Protein AF-A0A938MPL7-F1 (afdb_monomer)

Solvent-accessible surface area (backbone atoms only — not comparable to full-atom values): 8408 Å² total; per-residue (Å²): 118,74,85,41,78,78,33,76,87,32,57,71,61,43,50,52,43,53,49,26,54,51,40,26,59,50,28,45,54,53,15,61,74,66,28,32,40,69,52,23,43,54,24,39,52,50,16,35,47,23,29,49,50,36,36,52,50,45,62,56,49,60,75,35,78,86,34,61,92,40,50,68,61,47,52,52,53,38,52,50,28,51,52,50,38,50,51,46,48,55,49,43,53,58,49,72,74,40,91,62,64,26,68,72,49,66,40,76,68,46,46,52,53,50,52,52,50,53,52,50,54,54,48,50,54,51,50,53,51,51,53,52,53,51,53,52,52,53,60,69,72,62,77,77,96,80,85,81,82,86,81,79,133

pLDDT: mean 88.94, std 13.9, range [44.34, 98.81]

Foldseek 3Di:
DCPDPLNVVVVVLSVLLVVLQVLLVVLCVVQQVVFFLVSNLVSLVRSLVSLVSNLVSLVVVCPDPSCVVCNVVSVVSNVVSVVSSVVSVVVNVVSVPDLDGGRVQPDPVSVVVSVVVVVVVVVVVVVVVVVVVVVVVVVVVDPDPDDDDDDDD

Nearest PDB structures (foldseek):
  8xyv-assembly2_B  TM=6.817E-01  e=1.398E-01  synthetic construct
  7nyu-assembly1_K  TM=5.515E-01  e=1.841E+00  Escherichia coli B
  4ib4-assembly1_A  TM=3.519E-01  e=4.774E+00  Homo sapiens

Secondary structure (DSSP, 8-state):
-TTSGGGTT-HHHHHHHHHHHHHHHHHHHHHHHT-SHHHHHHHHHHHHHHHHHHHHHHHHHTTSGGGGGGHHHHHHHHHHHHHHHHHHHHHHHHHHT-S---GGG-SHHHHHHHHHHHHHHHHHHHHHHHHHHHHHHHHHH------------

Radius of gyration: 30.66 Å; Cα contacts (8 Å, |Δi|>4): 104; chains: 1; bounding box: 101×46×57 Å

Mean predicted aligned error: 10.41 Å

Sequence (153 aa):
FTESPVFERRFSLRDQLERAALSVSNNIAEGFERGTTAELVAFLYIARGSAGEVRSMLCFVERRKAFADFKSQISDLKGRCESISRQLYGWMESLKESVIKGQKYLTPTGKQRYEQKQRAEAFLAQVDEIVRKAREQEKRRSPGSSGMPSSEL

Structure (mmCIF, N/CA/C/O backbone):
data_AF-A0A938MPL7-F1
#
_entry.id   AF-A0A938MPL7-F1
#
loop_
_atom_site.group_PDB
_atom_site.id
_atom_site.type_symbol
_atom_site.label_atom_id
_atom_site.label_alt_id
_atom_site.label_comp_id
_atom_site.label_asym_id
_atom_site.label_entity_id
_atom_site.label_seq_id
_atom_site.pdbx_PDB_ins_code
_atom_site.Cartn_x
_atom_site.Cartn_y
_atom_site.Cartn_z
_atom_site.occupancy
_atom_site.B_iso_or_equiv
_atom_site.auth_seq_id
_atom_si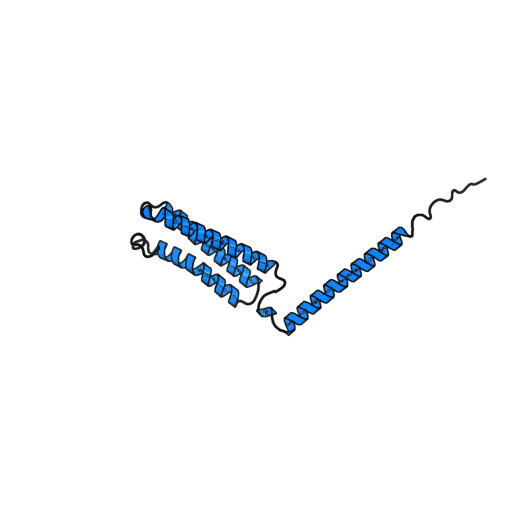te.auth_comp_id
_atom_site.auth_asym_id
_atom_site.auth_atom_id
_atom_site.pdbx_PDB_model_num
ATOM 1 N N . PHE A 1 1 ? 12.629 -9.309 -13.633 1.00 93.69 1 PHE A N 1
ATOM 2 C CA . PHE A 1 1 ? 12.456 -7.977 -14.262 1.00 93.69 1 PHE A CA 1
ATOM 3 C C . PHE A 1 1 ? 13.680 -7.096 -14.024 1.00 93.69 1 PHE A C 1
ATOM 5 O O . PHE A 1 1 ? 14.385 -6.821 -14.987 1.00 93.69 1 PHE A O 1
ATOM 12 N N . THR A 1 2 ? 13.983 -6.703 -12.780 1.00 95.69 2 THR A N 1
ATOM 13 C CA . THR A 1 2 ? 15.097 -5.785 -12.451 1.00 95.69 2 THR A CA 1
ATOM 14 C C . THR A 1 2 ? 16.501 -6.364 -12.624 1.00 95.69 2 THR A C 1
ATOM 16 O O . THR A 1 2 ? 17.455 -5.612 -12.769 1.00 95.69 2 THR A O 1
ATOM 19 N N . GLU A 1 3 ? 16.629 -7.686 -12.680 1.00 95.38 3 GLU A N 1
ATOM 20 C CA . GLU A 1 3 ? 17.890 -8.386 -12.970 1.00 95.38 3 GLU A CA 1
ATOM 21 C C . GLU A 1 3 ? 18.237 -8.431 -14.465 1.00 95.38 3 GLU A C 1
ATOM 23 O O . GLU A 1 3 ? 19.306 -8.898 -14.840 1.00 95.38 3 GLU A O 1
ATOM 28 N N . SER A 1 4 ? 17.336 -7.979 -15.342 1.00 95.00 4 SER A N 1
ATOM 29 C CA . SER A 1 4 ? 17.587 -8.030 -16.783 1.00 95.00 4 SER A CA 1
ATOM 30 C C . SER A 1 4 ? 18.680 -7.037 -17.215 1.00 95.00 4 SER A C 1
ATOM 32 O O . SER A 1 4 ? 18.814 -5.973 -16.599 1.00 95.00 4 SER A O 1
ATOM 34 N N . PRO A 1 5 ? 19.408 -7.305 -18.321 1.00 95.75 5 PRO A N 1
ATOM 35 C CA . PRO A 1 5 ? 20.531 -6.468 -18.762 1.00 95.75 5 PRO A CA 1
ATOM 36 C C . PRO A 1 5 ? 20.186 -4.989 -18.987 1.00 95.75 5 PRO A C 1
ATOM 38 O O . PRO A 1 5 ? 21.029 -4.104 -18.843 1.00 95.75 5 PRO A O 1
ATOM 41 N N . VAL A 1 6 ? 18.918 -4.667 -19.276 1.00 94.50 6 VAL A N 1
ATOM 42 C CA . VAL A 1 6 ? 18.467 -3.271 -19.399 1.00 94.50 6 VAL A CA 1
ATOM 43 C C . VAL A 1 6 ? 18.669 -2.473 -18.101 1.00 94.50 6 VAL A C 1
ATOM 45 O O . VAL A 1 6 ? 18.795 -1.248 -18.148 1.00 94.50 6 VAL A O 1
ATOM 48 N N . PHE A 1 7 ? 18.768 -3.115 -16.940 1.00 95.56 7 PHE A N 1
ATOM 49 C CA . PHE A 1 7 ? 19.019 -2.435 -15.670 1.00 95.56 7 PHE A CA 1
ATOM 50 C C . PHE A 1 7 ? 20.504 -2.285 -15.306 1.00 95.56 7 PHE A C 1
ATOM 52 O O . PHE A 1 7 ? 20.806 -1.480 -14.425 1.00 95.56 7 PHE A O 1
ATOM 59 N N . GLU A 1 8 ? 21.439 -2.940 -16.005 1.00 91.81 8 GLU A N 1
ATOM 60 C CA . GLU A 1 8 ? 22.881 -2.939 -15.674 1.00 91.81 8 GLU A CA 1
ATOM 61 C C . GLU A 1 8 ? 23.526 -1.550 -15.649 1.00 91.81 8 GLU A C 1
ATOM 63 O O . GLU A 1 8 ? 24.520 -1.344 -14.970 1.00 91.81 8 GLU A O 1
ATOM 68 N N . ARG A 1 9 ? 22.979 -0.572 -16.377 1.00 90.19 9 ARG A N 1
ATOM 69 C CA . ARG A 1 9 ? 23.462 0.826 -16.363 1.00 90.19 9 ARG A CA 1
ATOM 70 C C . ARG A 1 9 ? 22.459 1.797 -15.748 1.00 90.19 9 ARG A C 1
ATOM 72 O O . ARG A 1 9 ? 22.547 3.006 -15.948 1.00 90.19 9 ARG A O 1
ATOM 79 N N . ARG A 1 10 ? 21.455 1.270 -15.045 1.00 93.38 10 ARG A N 1
ATOM 80 C CA . ARG A 1 10 ? 20.325 2.021 -14.477 1.00 93.38 10 ARG A CA 1
ATOM 81 C C . ARG A 1 10 ? 20.175 1.721 -12.984 1.00 93.38 10 ARG A C 1
ATOM 83 O O . ARG A 1 10 ? 19.056 1.578 -12.499 1.00 93.38 10 ARG A O 1
ATOM 90 N N . PHE A 1 11 ? 21.298 1.657 -12.264 1.00 92.75 11 PHE A N 1
ATOM 91 C CA . PHE A 1 11 ? 21.358 1.279 -10.847 1.00 92.75 11 PHE A CA 1
ATOM 92 C C . PHE A 1 11 ? 20.412 2.093 -9.962 1.00 92.75 11 PHE A C 1
ATOM 94 O O . PHE A 1 11 ? 19.667 1.511 -9.191 1.00 92.75 11 PHE A O 1
ATOM 101 N N . SER A 1 12 ? 20.363 3.420 -10.130 1.00 95.69 12 SER A N 1
ATOM 102 C CA . SER A 1 12 ? 19.468 4.270 -9.331 1.00 95.69 12 SER A CA 1
ATOM 103 C C . SER A 1 12 ? 17.982 3.971 -9.577 1.00 95.69 12 SER A C 1
ATOM 105 O O . SER A 1 12 ? 17.198 3.966 -8.635 1.00 95.69 12 SER A O 1
ATOM 107 N N . LEU A 1 13 ? 17.585 3.681 -10.824 1.00 95.94 13 LEU A N 1
ATOM 108 C CA . LEU A 1 13 ? 16.201 3.307 -11.140 1.00 95.94 13 LEU A CA 1
ATOM 109 C C . LEU A 1 13 ? 15.862 1.925 -10.576 1.00 95.94 13 LEU A C 1
ATOM 111 O O . LEU A 1 13 ? 14.779 1.738 -10.030 1.00 95.94 13 LEU A O 1
ATOM 115 N N . ARG A 1 14 ? 16.784 0.965 -10.728 1.00 97.06 14 ARG A N 1
ATOM 116 C CA . ARG A 1 14 ?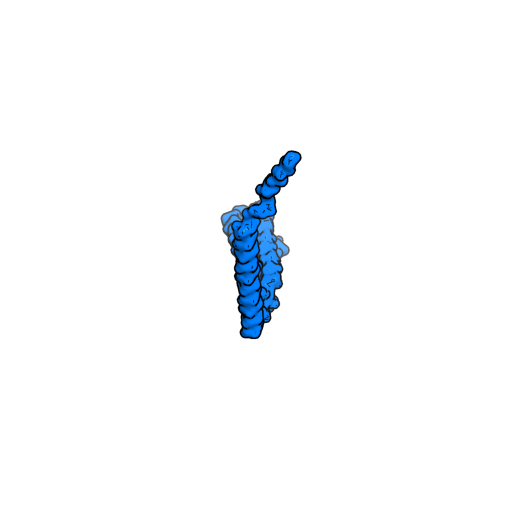 16.647 -0.381 -10.169 1.00 97.06 14 ARG A CA 1
ATOM 117 C C . ARG A 1 14 ? 16.472 -0.321 -8.652 1.00 97.06 14 ARG A C 1
ATOM 119 O O . ARG A 1 14 ? 15.491 -0.854 -8.151 1.00 97.06 14 ARG A O 1
ATOM 126 N N . ASP A 1 15 ? 17.376 0.368 -7.963 1.00 97.81 15 ASP A N 1
ATOM 127 C CA . ASP A 1 15 ? 17.378 0.500 -6.504 1.00 97.81 15 ASP A CA 1
ATOM 128 C C . ASP A 1 15 ? 16.088 1.151 -5.991 1.00 97.81 15 ASP A C 1
ATOM 130 O O . ASP A 1 15 ? 15.436 0.620 -5.095 1.00 97.81 15 ASP A O 1
ATOM 134 N N . GLN A 1 16 ? 15.646 2.250 -6.615 1.00 97.81 16 GLN A N 1
ATOM 135 C CA . GLN A 1 16 ? 14.386 2.900 -6.247 1.00 97.81 16 GLN A CA 1
ATOM 136 C C . GLN A 1 16 ? 13.180 1.972 -6.436 1.00 97.81 16 GLN A C 1
ATOM 138 O O . GLN A 1 16 ? 12.319 1.905 -5.558 1.00 97.81 16 GLN A O 1
ATOM 143 N N . LEU A 1 17 ? 13.128 1.225 -7.544 1.00 98.31 17 LEU A N 1
ATOM 144 C CA . LEU A 1 17 ? 12.038 0.292 -7.822 1.00 98.31 17 LEU A CA 1
ATOM 145 C C . LEU A 1 17 ? 12.013 -0.879 -6.829 1.00 98.31 17 LEU A C 1
ATOM 147 O O . LEU A 1 17 ? 10.948 -1.210 -6.306 1.00 98.31 17 LEU A O 1
ATOM 151 N N . GLU A 1 18 ? 13.170 -1.483 -6.553 1.00 98.25 18 GLU A N 1
ATOM 152 C CA . GLU A 1 18 ? 13.313 -2.605 -5.616 1.00 98.25 18 GLU A CA 1
ATOM 153 C C . GLU A 1 18 ? 12.985 -2.176 -4.181 1.00 98.25 18 GLU A C 1
ATOM 155 O O . GLU A 1 18 ? 12.210 -2.850 -3.500 1.00 98.25 18 GLU A O 1
ATOM 160 N N . ARG A 1 19 ? 13.478 -1.013 -3.742 1.00 98.56 19 ARG A N 1
ATOM 161 C CA . ARG A 1 19 ? 13.159 -0.450 -2.423 1.00 98.56 19 ARG A CA 1
ATOM 162 C C . ARG A 1 19 ? 11.683 -0.122 -2.261 1.00 98.56 19 ARG A C 1
ATOM 164 O O . ARG A 1 19 ? 11.115 -0.438 -1.220 1.00 98.56 19 ARG A O 1
ATOM 171 N N . ALA A 1 20 ? 11.056 0.501 -3.259 1.00 98.56 20 ALA A N 1
ATOM 172 C CA . ALA A 1 20 ? 9.629 0.803 -3.196 1.00 98.56 20 ALA A CA 1
ATOM 173 C C . ALA A 1 20 ? 8.797 -0.489 -3.137 1.00 98.56 20 ALA A C 1
ATOM 175 O O . ALA A 1 20 ? 7.856 -0.579 -2.353 1.00 98.56 20 ALA A O 1
ATOM 176 N N . ALA A 1 21 ? 9.174 -1.524 -3.895 1.00 98.56 21 ALA A N 1
ATOM 177 C CA . ALA A 1 21 ? 8.507 -2.823 -3.833 1.00 98.56 21 ALA A CA 1
ATOM 178 C C . ALA A 1 21 ? 8.662 -3.490 -2.454 1.00 98.56 21 ALA A C 1
ATOM 180 O O . ALA A 1 21 ? 7.667 -3.922 -1.871 1.00 98.56 21 ALA A O 1
ATOM 181 N N . LEU A 1 22 ? 9.880 -3.519 -1.904 1.00 98.62 22 LEU A N 1
ATOM 182 C CA . LEU A 1 22 ? 10.167 -4.083 -0.581 1.00 98.62 22 LEU A CA 1
ATOM 183 C C . LEU A 1 22 ? 9.480 -3.301 0.554 1.00 98.62 22 LEU A C 1
ATOM 185 O O . LEU A 1 22 ? 9.009 -3.884 1.531 1.00 98.62 22 LEU A O 1
ATOM 189 N N . SER A 1 23 ? 9.370 -1.979 0.408 1.00 98.69 23 SER A N 1
ATOM 190 C CA . SER A 1 23 ? 8.699 -1.096 1.367 1.00 98.69 23 SER A CA 1
ATOM 191 C C . SER A 1 23 ? 7.239 -1.493 1.611 1.00 98.69 23 SER A C 1
ATOM 193 O O . SER A 1 23 ? 6.751 -1.344 2.731 1.00 98.69 23 SER A O 1
ATOM 195 N N . VAL A 1 24 ? 6.545 -2.056 0.612 1.00 98.75 24 VAL A N 1
ATOM 196 C CA . VAL A 1 24 ? 5.158 -2.524 0.770 1.00 98.75 24 VAL A CA 1
ATOM 197 C C . VAL A 1 24 ? 5.062 -3.578 1.875 1.00 98.75 24 VAL A C 1
ATOM 199 O O . VAL A 1 24 ? 4.289 -3.406 2.815 1.00 98.75 24 VAL A O 1
ATOM 202 N N . SER A 1 25 ? 5.851 -4.654 1.793 1.00 98.50 25 SER A N 1
ATOM 203 C CA . SER A 1 25 ? 5.818 -5.729 2.791 1.00 98.50 25 SER A CA 1
ATOM 204 C C . SER A 1 25 ? 6.374 -5.285 4.138 1.00 98.50 25 SER A C 1
ATOM 206 O O . SER A 1 25 ? 5.814 -5.647 5.171 1.00 98.50 25 SER A O 1
ATOM 208 N N . ASN A 1 26 ? 7.432 -4.468 4.135 1.00 98.69 26 ASN A N 1
ATOM 209 C CA . ASN A 1 26 ? 8.060 -4.000 5.370 1.00 98.69 26 ASN A CA 1
ATOM 210 C C . ASN A 1 26 ? 7.108 -3.130 6.194 1.00 98.69 26 ASN A C 1
ATOM 212 O O . ASN A 1 26 ? 6.992 -3.342 7.395 1.00 98.69 26 ASN A O 1
ATOM 216 N N . ASN A 1 27 ? 6.370 -2.214 5.557 1.00 98.75 27 ASN A N 1
ATOM 217 C CA . ASN A 1 27 ? 5.396 -1.390 6.271 1.00 98.75 27 ASN A CA 1
ATOM 218 C C . ASN A 1 27 ? 4.214 -2.214 6.794 1.00 98.75 27 ASN A C 1
ATOM 220 O O . ASN A 1 27 ? 3.741 -1.950 7.893 1.00 98.75 27 ASN A O 1
ATOM 224 N N . ILE A 1 28 ? 3.749 -3.236 6.064 1.00 98.31 28 ILE A N 1
ATOM 225 C CA . ILE A 1 28 ? 2.704 -4.139 6.578 1.00 98.31 28 ILE A CA 1
ATOM 226 C C . ILE A 1 28 ? 3.190 -4.838 7.854 1.00 98.31 28 ILE A C 1
ATOM 228 O O . ILE A 1 28 ? 2.488 -4.815 8.863 1.00 98.31 28 ILE A O 1
ATOM 232 N N . ALA A 1 29 ? 4.388 -5.430 7.813 1.00 97.88 29 ALA A N 1
ATOM 233 C CA . ALA A 1 29 ? 4.976 -6.118 8.959 1.00 97.88 29 ALA A CA 1
ATOM 234 C C . ALA A 1 29 ? 5.188 -5.162 10.142 1.00 97.88 29 ALA A C 1
ATOM 236 O O . ALA A 1 29 ? 4.759 -5.455 11.253 1.00 97.88 29 ALA A O 1
ATOM 237 N N . GLU A 1 30 ? 5.767 -3.985 9.898 1.00 97.31 30 GLU A N 1
ATOM 238 C CA . GLU A 1 30 ? 5.995 -2.990 10.945 1.00 97.31 30 GLU A CA 1
ATOM 239 C C . GLU A 1 30 ? 4.680 -2.520 11.578 1.00 97.31 30 GLU A C 1
ATOM 241 O O . GLU A 1 30 ? 4.581 -2.454 12.800 1.00 97.31 30 GLU A O 1
ATOM 246 N N . GLY A 1 31 ? 3.647 -2.262 10.771 1.00 95.94 31 GLY A N 1
ATOM 247 C CA . GLY A 1 31 ? 2.327 -1.872 11.261 1.00 95.94 31 GLY A CA 1
ATOM 248 C C . GLY A 1 31 ? 1.687 -2.915 12.175 1.00 95.94 31 GLY A C 1
ATOM 249 O O . GLY A 1 31 ? 1.057 -2.548 13.169 1.00 95.94 31 GLY A O 1
ATOM 250 N N . PHE A 1 32 ? 1.864 -4.206 11.876 1.00 92.44 32 PHE A N 1
ATOM 251 C CA . PHE A 1 32 ? 1.378 -5.289 12.734 1.00 92.44 32 PHE A CA 1
ATOM 252 C C . PHE A 1 32 ? 2.037 -5.268 14.118 1.00 92.44 32 PHE A C 1
ATOM 254 O O . PHE A 1 32 ? 1.338 -5.383 15.126 1.00 92.44 32 PHE A O 1
ATOM 261 N N . GLU A 1 33 ? 3.350 -5.047 14.175 1.00 93.44 33 GLU A N 1
ATOM 262 C CA . GLU A 1 33 ? 4.134 -5.054 15.418 1.00 93.44 33 GLU A CA 1
ATOM 263 C C . GLU A 1 33 ? 3.848 -3.847 16.338 1.00 93.44 33 GLU A C 1
ATOM 265 O O . GLU A 1 33 ? 4.184 -3.868 17.523 1.00 93.44 33 GLU A O 1
ATOM 270 N N . ARG A 1 34 ? 3.184 -2.786 15.849 1.00 90.50 34 ARG A N 1
ATOM 271 C CA . ARG A 1 34 ? 2.841 -1.600 16.668 1.00 90.50 34 ARG A CA 1
ATOM 272 C C . ARG A 1 34 ? 1.724 -1.856 17.688 1.00 90.50 34 ARG A C 1
ATOM 274 O O . ARG A 1 34 ? 1.632 -1.174 18.708 1.00 90.50 34 ARG A O 1
ATOM 281 N N . GLY A 1 35 ? 0.880 -2.862 17.454 1.00 82.81 35 GLY A N 1
ATOM 282 C CA . GLY A 1 35 ? -0.087 -3.353 18.440 1.00 82.81 35 GLY A CA 1
ATOM 283 C C . GLY A 1 35 ? -1.404 -2.572 18.556 1.00 82.81 35 GLY A C 1
ATOM 284 O O . GLY A 1 35 ? -2.306 -3.040 19.259 1.00 82.81 35 GLY A O 1
ATOM 285 N N . THR A 1 36 ? -1.582 -1.441 17.862 1.00 89.94 36 THR A N 1
ATOM 286 C CA . THR A 1 36 ? -2.884 -0.753 17.756 1.00 89.94 36 THR A CA 1
ATOM 287 C C . THR A 1 36 ? -3.411 -0.731 16.323 1.00 89.94 36 THR A C 1
ATOM 289 O O . THR A 1 36 ? -2.650 -0.668 15.360 1.00 89.94 36 THR A O 1
ATOM 292 N N . THR A 1 37 ? -4.739 -0.749 16.172 1.00 92.69 37 THR A N 1
ATOM 293 C CA . THR A 1 37 ? -5.393 -0.691 14.853 1.00 92.69 37 THR A CA 1
ATOM 294 C C . THR A 1 37 ? -5.096 0.626 14.134 1.00 92.69 37 THR A C 1
ATOM 296 O O . THR A 1 37 ? -4.909 0.633 12.922 1.00 92.69 37 THR A O 1
ATOM 299 N N . ALA A 1 38 ? -5.013 1.739 14.871 1.00 92.19 38 ALA A N 1
ATOM 300 C CA . ALA A 1 38 ? -4.729 3.051 14.292 1.00 92.19 38 ALA A CA 1
ATOM 301 C C . ALA A 1 38 ? -3.320 3.118 13.680 1.00 92.19 38 ALA A C 1
ATOM 303 O O . ALA A 1 38 ? -3.159 3.617 12.567 1.00 92.19 38 ALA A O 1
ATOM 304 N N . GLU A 1 39 ? -2.316 2.575 14.374 1.00 95.00 39 GLU A N 1
ATOM 305 C CA . GLU A 1 39 ? -0.949 2.503 13.852 1.00 95.00 39 GLU A CA 1
ATOM 306 C C . GLU A 1 39 ? -0.861 1.541 12.670 1.00 95.00 39 GLU A C 1
ATOM 308 O O . GLU A 1 39 ? -0.318 1.921 11.635 1.00 95.00 39 GLU A O 1
ATOM 313 N N . LEU A 1 40 ? -1.471 0.352 12.765 1.00 95.94 40 LEU A N 1
ATOM 314 C CA . LEU A 1 40 ? -1.534 -0.577 11.636 1.00 95.94 40 LEU A CA 1
ATOM 315 C C . LEU A 1 40 ? -2.110 0.116 10.392 1.00 95.94 40 LEU A C 1
ATOM 317 O O . LEU A 1 40 ? -1.489 0.084 9.335 1.00 95.94 40 LEU A O 1
ATOM 321 N N . VAL A 1 41 ? -3.240 0.819 10.515 1.00 96.94 41 VAL A N 1
ATOM 322 C CA . VAL A 1 41 ? -3.842 1.568 9.399 1.00 96.94 41 VAL A CA 1
ATOM 323 C C . VAL A 1 41 ? -2.890 2.633 8.838 1.00 96.94 41 VAL A C 1
ATOM 325 O O . VAL A 1 41 ? -2.787 2.758 7.618 1.00 96.94 41 VAL A O 1
ATOM 328 N N . ALA A 1 42 ? -2.167 3.374 9.682 1.00 97.81 42 ALA A N 1
ATOM 329 C CA . ALA A 1 42 ? -1.190 4.363 9.218 1.00 97.81 42 ALA A CA 1
ATOM 330 C C . ALA A 1 42 ? -0.078 3.718 8.370 1.00 97.81 42 ALA A C 1
ATOM 332 O O . ALA A 1 42 ? 0.232 4.200 7.280 1.00 97.81 42 ALA A O 1
ATOM 333 N N . PHE A 1 43 ? 0.457 2.583 8.813 1.00 98.44 43 PHE A N 1
ATOM 334 C CA . PHE A 1 43 ? 1.462 1.826 8.066 1.00 98.44 43 PHE A CA 1
ATOM 335 C C . PHE A 1 43 ? 0.911 1.208 6.772 1.00 98.44 43 PHE A C 1
ATOM 337 O O . PHE A 1 43 ? 1.594 1.204 5.746 1.00 98.44 43 PHE A O 1
ATOM 344 N N . LEU A 1 44 ? -0.349 0.762 6.759 1.00 98.44 44 LEU A N 1
ATOM 345 C CA . LEU A 1 44 ? -1.006 0.283 5.537 1.00 98.44 44 LEU A CA 1
ATOM 346 C C . LEU A 1 44 ? -1.195 1.397 4.496 1.00 98.44 44 LEU A C 1
ATOM 348 O O . LEU A 1 44 ? -1.096 1.129 3.294 1.00 98.44 44 LEU A O 1
ATOM 352 N N . TYR A 1 45 ? -1.395 2.649 4.921 1.00 98.56 45 TYR A N 1
ATOM 353 C CA . TYR A 1 45 ? -1.372 3.792 4.005 1.00 98.56 45 TYR A CA 1
ATOM 354 C C . TYR A 1 45 ? 0.008 3.990 3.371 1.00 98.56 45 TYR A C 1
ATOM 356 O O . TYR A 1 45 ? 0.075 4.228 2.163 1.00 98.56 45 TYR A O 1
ATOM 364 N N . ILE A 1 46 ? 1.091 3.841 4.141 1.00 98.62 46 ILE A N 1
ATOM 365 C CA . ILE A 1 46 ? 2.465 3.924 3.619 1.00 98.62 46 ILE A CA 1
ATOM 366 C C . ILE A 1 46 ? 2.723 2.783 2.629 1.00 98.62 46 ILE A C 1
ATOM 368 O O . ILE A 1 46 ? 3.153 3.039 1.505 1.00 98.62 46 ILE A O 1
ATOM 372 N N . ALA A 1 47 ? 2.362 1.544 2.981 1.00 98.75 47 ALA A N 1
ATOM 373 C CA . ALA A 1 47 ? 2.482 0.387 2.091 1.00 98.75 47 ALA A CA 1
ATOM 374 C C . ALA A 1 47 ? 1.726 0.597 0.765 1.00 98.75 47 ALA A C 1
ATOM 376 O O . ALA A 1 47 ? 2.244 0.313 -0.318 1.00 98.75 47 ALA A O 1
ATOM 377 N N . ARG A 1 48 ? 0.509 1.155 0.831 1.00 98.69 48 ARG A N 1
ATOM 378 C CA . ARG A 1 48 ? -0.281 1.517 -0.356 1.00 98.69 48 ARG A CA 1
ATOM 379 C C . ARG A 1 48 ? 0.392 2.625 -1.171 1.00 98.69 48 ARG A C 1
ATOM 381 O O . ARG A 1 48 ? 0.369 2.562 -2.399 1.00 98.69 48 ARG A O 1
ATOM 388 N N . GLY A 1 49 ? 1.002 3.608 -0.509 1.00 98.62 49 GLY A N 1
ATOM 389 C CA . GLY A 1 49 ? 1.827 4.640 -1.140 1.00 98.62 49 GLY A CA 1
ATOM 390 C C . GLY A 1 49 ? 2.993 4.039 -1.925 1.00 98.62 49 GLY A C 1
ATOM 391 O O . GLY A 1 49 ? 3.119 4.307 -3.119 1.00 98.62 49 GLY A O 1
ATOM 392 N N . SER A 1 50 ? 3.760 3.135 -1.310 1.00 98.81 50 SER A N 1
ATOM 393 C CA . SER A 1 50 ? 4.878 2.438 -1.959 1.00 98.81 50 SER A CA 1
ATOM 394 C C . SER A 1 50 ? 4.441 1.608 -3.175 1.00 98.81 50 SER A C 1
ATOM 396 O O . SER A 1 50 ? 5.100 1.636 -4.214 1.00 98.81 50 SER A O 1
ATOM 398 N N . ALA A 1 51 ? 3.281 0.941 -3.126 1.00 98.75 51 ALA A N 1
ATOM 399 C CA . ALA A 1 51 ? 2.718 0.273 -4.307 1.00 98.75 51 ALA A CA 1
ATOM 400 C C . ALA A 1 51 ? 2.378 1.272 -5.437 1.00 98.75 51 ALA A C 1
ATOM 402 O O . ALA A 1 51 ? 2.563 0.978 -6.623 1.00 98.75 51 ALA A O 1
ATOM 403 N N . GLY A 1 52 ? 1.910 2.471 -5.077 1.00 98.62 52 GLY A N 1
ATOM 404 C CA . GLY A 1 52 ? 1.687 3.582 -6.001 1.00 98.62 52 GLY A CA 1
ATOM 405 C C . GLY A 1 52 ? 2.975 4.110 -6.640 1.00 98.62 52 GLY A C 1
ATOM 406 O O . GLY A 1 52 ? 2.990 4.362 -7.846 1.00 98.62 52 GLY A O 1
ATOM 407 N N . GLU A 1 53 ? 4.059 4.217 -5.871 1.00 98.62 53 GLU A N 1
ATOM 408 C CA . GLU A 1 53 ? 5.387 4.613 -6.362 1.00 98.62 53 GLU A CA 1
ATOM 409 C C . GLU A 1 53 ? 5.934 3.615 -7.384 1.00 98.62 53 GLU A C 1
ATOM 411 O O . GLU A 1 53 ? 6.353 4.024 -8.469 1.00 98.62 53 GLU A O 1
ATOM 416 N N . VAL A 1 54 ? 5.852 2.308 -7.096 1.00 98.75 54 VAL A N 1
ATOM 417 C CA . VAL A 1 54 ? 6.231 1.248 -8.048 1.00 98.75 54 VAL A CA 1
ATOM 418 C C . VAL A 1 54 ? 5.455 1.405 -9.354 1.00 98.75 54 VAL A C 1
ATOM 420 O O . VAL A 1 54 ? 6.052 1.434 -10.430 1.00 98.75 54 VAL A O 1
ATOM 423 N N . ARG A 1 55 ? 4.130 1.579 -9.279 1.00 98.50 55 ARG A N 1
ATOM 424 C CA . ARG A 1 55 ? 3.285 1.776 -10.466 1.00 98.50 55 ARG A CA 1
ATOM 425 C C . ARG A 1 55 ? 3.669 3.034 -11.251 1.00 98.50 55 ARG A C 1
ATOM 427 O O . ARG A 1 55 ? 3.733 2.985 -12.477 1.00 98.50 55 ARG A O 1
ATOM 434 N N . SER A 1 56 ? 3.956 4.138 -10.563 1.00 98.50 56 SER A N 1
ATOM 435 C CA . SER A 1 56 ? 4.413 5.386 -11.185 1.00 98.50 56 SER A CA 1
ATOM 436 C C . SER A 1 56 ? 5.741 5.196 -11.927 1.00 98.50 56 SER A C 1
ATOM 438 O O . SER A 1 56 ? 5.855 5.547 -13.105 1.00 98.50 56 SER A O 1
ATOM 440 N N . MET A 1 57 ? 6.720 4.554 -11.282 1.00 98.44 57 MET A N 1
ATOM 441 C CA . MET A 1 57 ? 8.000 4.226 -11.906 1.00 98.44 57 MET A CA 1
ATOM 442 C C . MET A 1 57 ? 7.806 3.324 -13.123 1.00 98.44 57 MET A C 1
ATOM 444 O O . MET A 1 57 ? 8.342 3.635 -14.181 1.00 98.44 57 MET A O 1
ATOM 448 N N . LEU A 1 58 ? 6.982 2.275 -13.035 1.00 98.44 58 LEU A N 1
ATOM 449 C CA . LEU A 1 58 ? 6.654 1.396 -14.165 1.00 98.44 58 LEU A CA 1
ATOM 450 C C . LEU A 1 58 ? 6.062 2.163 -15.361 1.00 98.44 58 LEU A C 1
ATOM 452 O O . LEU A 1 58 ? 6.490 1.935 -16.492 1.00 98.44 58 LEU A O 1
ATOM 456 N N . CYS A 1 59 ? 5.166 3.128 -15.127 1.00 98.06 59 CYS A N 1
ATOM 457 C CA . CYS A 1 59 ? 4.645 4.023 -16.171 1.00 98.06 59 CYS A CA 1
ATOM 458 C C . CYS A 1 59 ? 5.731 4.899 -16.819 1.00 98.06 59 CYS A C 1
ATOM 460 O O . CYS A 1 59 ? 5.615 5.269 -17.991 1.00 98.06 59 CYS A O 1
ATOM 462 N N . PHE A 1 60 ? 6.771 5.269 -16.071 1.00 96.94 60 PHE A N 1
ATOM 463 C CA . PHE A 1 60 ? 7.938 5.960 -16.615 1.00 96.94 60 PHE A CA 1
ATOM 464 C C . PHE A 1 60 ? 8.820 5.010 -17.435 1.00 96.94 60 PHE A C 1
ATOM 466 O O . PHE A 1 60 ? 9.247 5.372 -18.535 1.00 96.94 60 PHE A O 1
ATOM 473 N N . VAL A 1 61 ? 9.072 3.797 -16.931 1.00 96.19 61 VAL A N 1
ATOM 474 C CA . VAL A 1 61 ? 9.940 2.811 -17.589 1.00 96.19 61 VAL A CA 1
ATOM 475 C C . VAL A 1 61 ? 9.335 2.336 -18.919 1.00 96.19 61 VAL A C 1
ATOM 477 O O . VAL A 1 61 ? 10.048 2.240 -19.915 1.00 96.19 61 VAL A O 1
ATOM 480 N N . GLU A 1 62 ? 8.014 2.150 -18.978 1.00 96.94 62 GLU A N 1
ATOM 481 C CA . GLU A 1 62 ? 7.260 1.721 -20.171 1.00 96.94 62 GLU A CA 1
ATOM 482 C C . GLU A 1 62 ? 7.472 2.617 -21.403 1.00 96.94 62 GLU A C 1
ATOM 484 O O . GLU A 1 62 ? 7.432 2.150 -22.540 1.00 96.94 62 GLU A O 1
ATOM 489 N N . ARG A 1 63 ? 7.727 3.915 -21.193 1.00 95.94 63 ARG A N 1
ATOM 490 C CA . ARG A 1 63 ? 7.913 4.896 -22.279 1.00 95.94 63 ARG A CA 1
ATOM 491 C C . ARG A 1 63 ? 9.329 4.897 -22.852 1.00 95.94 63 ARG A C 1
ATOM 493 O O . ARG A 1 63 ? 9.618 5.625 -23.802 1.00 95.94 63 ARG A O 1
ATOM 500 N N . ARG A 1 64 ? 10.253 4.143 -22.258 1.00 95.19 64 ARG A N 1
ATOM 501 C CA . ARG A 1 64 ? 11.660 4.121 -22.660 1.00 95.19 64 ARG A CA 1
ATOM 502 C C . ARG A 1 64 ? 11.877 3.029 -23.703 1.00 95.19 64 ARG A C 1
ATOM 504 O O . ARG A 1 64 ? 11.576 1.869 -23.458 1.00 95.19 64 ARG A O 1
ATOM 511 N N . LYS A 1 65 ? 12.500 3.386 -24.834 1.00 95.62 65 LYS A N 1
ATOM 512 C CA . LYS A 1 65 ? 12.815 2.448 -25.933 1.00 95.62 65 LYS A CA 1
ATOM 513 C C . LYS A 1 65 ? 13.539 1.183 -25.463 1.00 95.62 65 LYS A C 1
ATOM 515 O O . LYS A 1 65 ? 13.259 0.105 -25.960 1.00 95.62 65 LYS A O 1
ATOM 520 N N . ALA A 1 66 ? 14.420 1.316 -24.470 1.00 95.31 66 ALA A N 1
ATOM 521 C CA . ALA A 1 66 ? 15.180 0.201 -23.910 1.00 95.31 66 ALA A CA 1
ATOM 522 C C . ALA A 1 66 ? 14.306 -0.889 -23.251 1.00 95.31 66 ALA A C 1
ATOM 524 O O . ALA A 1 66 ? 14.789 -1.987 -23.022 1.00 95.31 66 ALA A O 1
ATOM 525 N N . PHE A 1 67 ? 13.037 -0.592 -22.955 1.00 96.44 67 PHE A N 1
ATOM 526 C CA . PHE A 1 67 ? 12.088 -1.497 -22.307 1.00 96.44 67 PHE A CA 1
ATOM 527 C C . PHE A 1 67 ? 10.950 -1.932 -23.243 1.00 96.44 67 PHE A C 1
ATOM 529 O O . PHE A 1 67 ? 9.918 -2.411 -22.774 1.00 96.44 67 PHE A O 1
ATOM 536 N N . ALA A 1 68 ? 11.110 -1.766 -24.561 1.00 95.75 68 ALA A N 1
ATOM 537 C CA . ALA A 1 68 ? 10.078 -2.110 -25.541 1.00 95.75 68 ALA A CA 1
ATOM 538 C C . ALA A 1 68 ? 9.622 -3.579 -25.435 1.00 95.75 68 ALA A C 1
ATOM 540 O O . ALA A 1 68 ? 8.421 -3.844 -25.489 1.00 95.75 68 ALA A O 1
ATOM 541 N N . ASP A 1 69 ? 10.558 -4.495 -25.174 1.00 96.81 69 ASP A N 1
ATOM 542 C CA . ASP A 1 69 ? 10.291 -5.936 -25.043 1.00 96.81 69 ASP A CA 1
ATOM 543 C C . ASP A 1 69 ? 9.612 -6.309 -23.714 1.00 96.81 69 ASP A C 1
ATOM 545 O O . ASP A 1 69 ? 9.134 -7.426 -23.527 1.00 96.81 69 ASP A O 1
ATOM 549 N N . PHE A 1 70 ? 9.516 -5.359 -22.781 1.00 97.44 70 PHE A N 1
ATOM 550 C CA . PHE A 1 70 ? 8.974 -5.574 -21.443 1.00 97.44 70 PHE A CA 1
ATOM 551 C C . PHE A 1 70 ? 7.534 -5.083 -21.276 1.00 97.44 70 PHE A C 1
ATOM 553 O O . PHE A 1 70 ? 6.997 -5.178 -20.175 1.00 97.44 70 PHE A O 1
ATOM 560 N N . LYS A 1 71 ? 6.872 -4.580 -22.330 1.00 96.50 71 LYS A N 1
ATOM 561 C CA . LYS A 1 71 ? 5.516 -3.997 -22.235 1.00 96.50 71 LYS A CA 1
ATOM 562 C C . LYS A 1 71 ? 4.508 -4.897 -21.518 1.00 96.50 71 LYS A C 1
ATOM 564 O O . LYS A 1 71 ? 3.814 -4.434 -20.619 1.00 96.50 71 LYS A O 1
ATOM 569 N N . SER A 1 72 ? 4.456 -6.181 -21.880 1.00 97.56 72 SER A N 1
ATOM 570 C CA . SER A 1 72 ? 3.546 -7.144 -21.243 1.00 97.56 72 SER A CA 1
ATOM 571 C C . SER A 1 72 ? 3.854 -7.319 -19.749 1.00 97.56 72 SER A C 1
ATOM 573 O O . SER A 1 72 ? 2.966 -7.184 -18.911 1.00 97.56 72 SER A O 1
ATOM 575 N N . GLN A 1 73 ? 5.132 -7.505 -19.399 1.00 98.19 73 GLN A N 1
ATOM 576 C CA . GLN A 1 73 ? 5.568 -7.656 -18.006 1.00 98.19 73 GLN A CA 1
ATOM 577 C C . GLN A 1 73 ? 5.300 -6.391 -17.179 1.00 98.19 73 GLN A C 1
ATOM 579 O O . GLN A 1 73 ? 4.854 -6.476 -16.040 1.00 98.19 73 GLN A O 1
ATOM 584 N N . ILE A 1 74 ? 5.537 -5.209 -17.750 1.00 98.44 74 ILE A N 1
ATOM 585 C CA . ILE A 1 74 ? 5.242 -3.931 -17.099 1.00 98.44 74 ILE A CA 1
ATOM 586 C C . ILE A 1 74 ? 3.732 -3.771 -16.881 1.00 98.44 74 ILE A C 1
ATOM 588 O O . ILE A 1 74 ? 3.322 -3.321 -15.812 1.00 98.44 74 ILE A O 1
ATOM 592 N N . SER A 1 75 ? 2.903 -4.152 -17.858 1.00 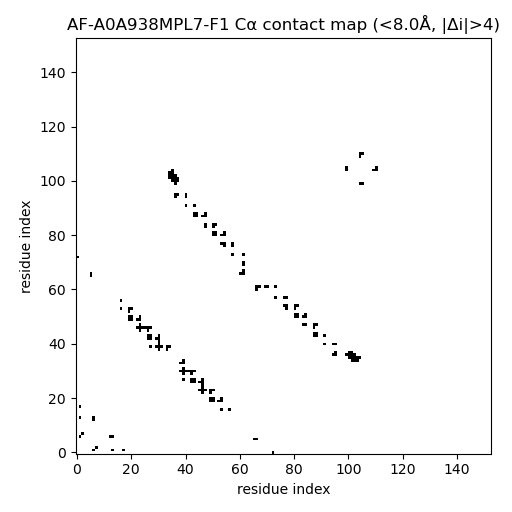98.38 75 SER A N 1
ATOM 593 C CA . SER A 1 75 ? 1.443 -4.154 -17.713 1.00 98.38 75 SER A CA 1
ATOM 594 C C . SER A 1 75 ? 0.998 -5.041 -16.546 1.00 98.38 75 SER A C 1
ATOM 596 O O . SER A 1 75 ? 0.265 -4.575 -15.673 1.00 98.38 75 SER A O 1
ATOM 598 N N . ASP A 1 76 ? 1.508 -6.275 -16.478 1.00 98.56 76 ASP A N 1
ATOM 599 C CA . ASP A 1 76 ? 1.208 -7.214 -15.390 1.00 98.56 76 ASP A CA 1
ATOM 600 C C . ASP A 1 76 ? 1.613 -6.648 -14.022 1.00 98.56 76 ASP A C 1
ATOM 602 O O . ASP A 1 76 ? 0.804 -6.586 -13.096 1.00 98.56 76 ASP A O 1
ATOM 606 N N . LEU A 1 77 ? 2.840 -6.131 -13.907 1.00 98.56 77 LEU A N 1
ATOM 607 C CA . LEU A 1 77 ? 3.332 -5.536 -12.665 1.00 98.56 77 LEU A CA 1
ATOM 608 C C . LEU A 1 77 ? 2.479 -4.340 -12.216 1.00 98.56 77 LEU A C 1
ATOM 610 O O . LEU A 1 77 ? 2.145 -4.247 -11.034 1.00 98.56 77 LEU A O 1
AT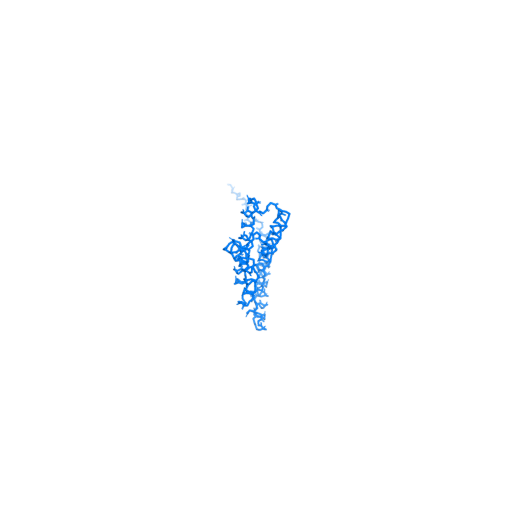OM 614 N N . LYS A 1 78 ? 2.065 -3.459 -13.139 1.00 98.69 78 LYS A N 1
ATOM 615 C CA . LYS A 1 78 ? 1.127 -2.365 -12.829 1.00 98.69 78 LYS A CA 1
ATOM 616 C C . LYS A 1 78 ? -0.201 -2.914 -12.296 1.00 98.69 78 LYS A C 1
ATOM 618 O O . LYS A 1 78 ? -0.666 -2.438 -11.260 1.00 98.69 78 LYS A O 1
ATOM 623 N N . GLY A 1 79 ? -0.768 -3.935 -12.943 1.00 98.69 79 GLY A N 1
ATOM 624 C CA . GLY A 1 79 ? -2.005 -4.591 -12.499 1.00 98.69 79 GLY A CA 1
ATOM 625 C C . GLY A 1 79 ? -1.881 -5.214 -11.104 1.00 98.69 79 GLY A C 1
ATOM 626 O O . GLY A 1 79 ? -2.773 -5.068 -10.265 1.00 98.69 79 GLY A O 1
ATOM 627 N N . ARG A 1 80 ? -0.734 -5.829 -10.796 1.00 98.56 80 ARG A N 1
ATOM 628 C CA . ARG A 1 80 ? -0.433 -6.352 -9.453 1.00 98.56 80 ARG A CA 1
ATOM 629 C C . ARG A 1 80 ? -0.354 -5.236 -8.410 1.00 98.56 80 ARG A C 1
ATOM 631 O O . ARG A 1 80 ? -0.961 -5.371 -7.348 1.00 98.56 80 ARG A O 1
ATOM 638 N N . CYS A 1 81 ? 0.314 -4.118 -8.708 1.00 98.62 81 CYS A N 1
ATOM 639 C CA . CYS A 1 81 ? 0.359 -2.951 -7.816 1.00 98.62 81 CYS A CA 1
ATOM 640 C C . CYS A 1 81 ? -1.039 -2.370 -7.538 1.00 98.62 81 CYS A C 1
ATOM 642 O O . CYS A 1 81 ? -1.335 -1.977 -6.406 1.00 98.62 81 CYS A O 1
ATOM 644 N N . GLU A 1 82 ? -1.915 -2.331 -8.544 1.00 98.56 82 GLU A N 1
ATOM 645 C CA . GLU A 1 82 ? -3.306 -1.884 -8.392 1.00 98.56 82 GLU A CA 1
ATOM 646 C C . GLU A 1 82 ? -4.126 -2.825 -7.521 1.00 98.56 82 GLU A C 1
ATOM 648 O O . GLU A 1 82 ? -4.823 -2.374 -6.608 1.00 98.56 82 GLU A O 1
ATOM 653 N N . SER A 1 83 ? -4.003 -4.129 -7.765 1.00 98.62 83 SER A N 1
ATOM 654 C CA . SER A 1 83 ? -4.652 -5.157 -6.957 1.00 98.62 83 SER A CA 1
ATOM 655 C C . SER A 1 83 ? -4.222 -5.065 -5.491 1.00 98.62 83 SER A C 1
ATOM 657 O O . SER A 1 83 ? -5.078 -4.997 -4.609 1.00 98.62 83 SER A O 1
ATOM 659 N N . ILE A 1 84 ? -2.915 -4.951 -5.222 1.00 98.56 84 ILE A N 1
ATOM 660 C CA . ILE A 1 84 ? -2.376 -4.749 -3.868 1.00 98.56 84 ILE A CA 1
ATOM 661 C C . ILE A 1 84 ? -2.950 -3.471 -3.246 1.00 98.56 84 ILE A C 1
ATOM 663 O O . ILE A 1 84 ? -3.457 -3.500 -2.129 1.00 98.56 84 ILE A O 1
ATOM 667 N N . SER A 1 85 ? -2.952 -2.356 -3.980 1.00 98.44 85 SER A N 1
ATOM 668 C CA . SER A 1 85 ? -3.477 -1.079 -3.479 1.00 98.44 85 SER A CA 1
ATOM 669 C C . SER A 1 85 ? -4.959 -1.151 -3.098 1.00 98.44 85 SER A C 1
ATOM 671 O O . SER A 1 85 ? -5.376 -0.509 -2.131 1.00 98.44 85 SER A O 1
ATOM 673 N N . ARG A 1 86 ? -5.761 -1.916 -3.850 1.00 98.56 86 ARG A N 1
ATOM 674 C CA . ARG A 1 86 ? -7.179 -2.168 -3.549 1.00 98.56 86 ARG A CA 1
ATOM 675 C C . ARG A 1 86 ? -7.354 -3.063 -2.328 1.00 98.56 86 ARG A C 1
ATOM 677 O O . ARG A 1 86 ? -8.191 -2.752 -1.488 1.00 98.56 86 ARG A O 1
ATO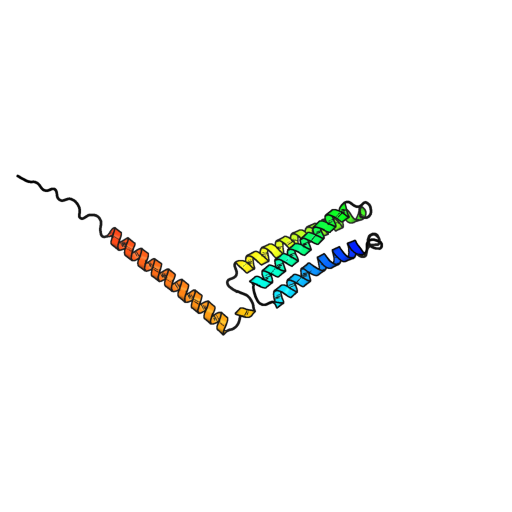M 684 N N . GLN A 1 87 ? -6.574 -4.137 -2.224 1.00 98.69 87 GLN A N 1
ATOM 685 C CA . GLN A 1 87 ? -6.620 -5.058 -1.085 1.00 98.69 87 GLN A CA 1
ATOM 686 C C . GLN A 1 87 ? -6.228 -4.355 0.217 1.00 98.69 87 GLN A C 1
ATOM 688 O O . GLN A 1 87 ? -6.956 -4.448 1.201 1.00 98.69 87 GLN A O 1
ATOM 693 N N . LEU A 1 88 ? -5.144 -3.572 0.196 1.00 98.50 88 LEU A N 1
ATOM 694 C CA . LE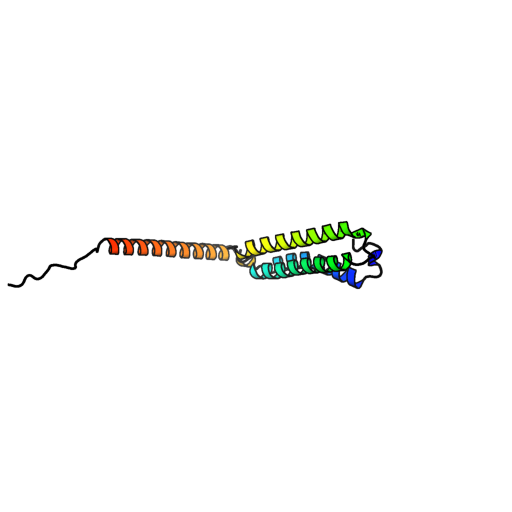U A 1 88 ? -4.728 -2.754 1.335 1.00 98.50 88 LEU A CA 1
ATOM 695 C C . LEU A 1 88 ? -5.819 -1.760 1.733 1.00 98.50 88 LEU A C 1
ATOM 697 O O . LEU A 1 88 ? -6.105 -1.615 2.916 1.00 98.50 88 LEU A O 1
ATOM 701 N N . TYR A 1 89 ? -6.460 -1.105 0.760 1.00 98.12 89 TYR A N 1
ATOM 702 C CA . TYR A 1 89 ? -7.569 -0.200 1.048 1.00 98.12 89 TYR A CA 1
ATOM 703 C C . TYR A 1 89 ? -8.756 -0.922 1.689 1.00 98.12 89 TYR A C 1
ATOM 705 O O . TYR A 1 89 ? -9.192 -0.518 2.759 1.00 98.12 89 TYR A O 1
ATOM 713 N N . GLY A 1 90 ? -9.229 -2.021 1.096 1.00 97.94 90 GLY A N 1
ATOM 714 C CA . GLY A 1 90 ? -10.332 -2.801 1.664 1.00 97.94 90 GLY A CA 1
ATOM 715 C C . GLY A 1 90 ? -10.031 -3.298 3.080 1.00 97.94 90 GLY A C 1
ATOM 716 O O . GLY A 1 90 ? -10.889 -3.231 3.957 1.00 97.94 90 GLY A O 1
ATOM 717 N N . TRP A 1 91 ? -8.790 -3.719 3.332 1.00 97.06 91 TRP A N 1
ATOM 718 C CA . TRP A 1 91 ? -8.369 -4.132 4.662 1.00 97.06 91 TRP A CA 1
ATOM 719 C C . TRP A 1 91 ? -8.333 -2.959 5.653 1.00 97.06 91 TRP A C 1
ATOM 721 O O . TRP A 1 91 ? -8.884 -3.087 6.745 1.00 97.06 91 TRP A O 1
ATOM 731 N N . MET A 1 92 ? -7.798 -1.794 5.269 1.00 96.62 92 MET A N 1
ATOM 732 C CA . MET A 1 92 ? -7.849 -0.579 6.098 1.00 96.62 92 MET A CA 1
ATOM 733 C C . MET A 1 92 ? -9.279 -0.206 6.493 1.00 96.62 92 MET A C 1
ATOM 735 O O . MET A 1 92 ? -9.521 0.091 7.660 1.00 96.62 92 MET A O 1
ATOM 739 N N . GLU A 1 93 ? -10.227 -0.249 5.557 1.00 95.94 93 GLU A N 1
ATOM 740 C CA . GLU A 1 93 ? -11.630 0.062 5.858 1.00 95.94 93 GLU A CA 1
ATOM 741 C C . GLU A 1 93 ? -12.220 -0.961 6.835 1.00 95.94 93 GLU A C 1
ATOM 743 O O . GLU A 1 93 ? -12.805 -0.578 7.844 1.00 95.94 93 GLU A O 1
ATOM 748 N N . SER A 1 94 ? -11.968 -2.258 6.623 1.00 94.50 94 SER A N 1
ATOM 749 C CA . SER A 1 94 ? -12.422 -3.300 7.558 1.00 94.50 94 SER A CA 1
ATOM 750 C C . SER A 1 94 ? -11.838 -3.145 8.970 1.00 94.50 94 SER A C 1
ATOM 752 O O . SER A 1 94 ? -12.491 -3.475 9.957 1.00 94.50 94 SER A O 1
ATOM 754 N N . LEU A 1 95 ? -10.612 -2.622 9.080 1.00 92.19 95 LEU A N 1
ATOM 755 C CA . LEU A 1 95 ? -9.950 -2.362 10.353 1.00 92.19 95 LEU A CA 1
ATOM 756 C C . LEU A 1 95 ? -10.533 -1.135 11.058 1.00 92.19 95 LEU A C 1
ATOM 758 O O . LEU A 1 95 ? -10.688 -1.162 12.275 1.00 92.19 95 LEU A O 1
ATOM 762 N N . LYS A 1 96 ? -10.872 -0.072 10.321 1.00 89.56 96 LYS A N 1
ATOM 763 C CA . LYS A 1 96 ? -11.473 1.145 10.896 1.00 89.56 96 LYS A CA 1
ATOM 764 C C . LYS A 1 96 ? -12.864 0.895 11.467 1.00 89.56 96 LYS A C 1
ATOM 766 O O . LYS A 1 96 ? -13.179 1.428 12.525 1.00 89.56 96 LYS A O 1
ATOM 771 N N . GLU A 1 97 ? -13.645 0.045 10.807 1.00 86.94 97 GLU A N 1
ATOM 772 C CA . GLU A 1 97 ? -14.961 -0.391 11.290 1.00 86.94 97 GLU A CA 1
ATOM 773 C C . GLU A 1 97 ? -14.862 -1.455 12.398 1.00 86.94 97 GLU A C 1
ATOM 775 O O . GLU A 1 97 ? -15.863 -1.854 12.996 1.00 86.94 97 GLU A O 1
ATOM 780 N N . SER A 1 98 ? -13.651 -1.936 12.699 1.00 82.56 98 SER A N 1
ATOM 781 C CA . SER A 1 98 ? -13.457 -2.953 13.720 1.00 82.56 98 SER A CA 1
ATOM 782 C C . SER A 1 98 ? -13.634 -2.387 15.125 1.00 82.56 98 SER A C 1
ATOM 784 O O . SER A 1 98 ? -12.959 -1.467 15.582 1.00 82.56 98 SER A O 1
ATOM 786 N N . VAL A 1 99 ? -14.491 -3.075 15.865 1.00 71.44 99 VAL A N 1
ATOM 787 C CA . VAL A 1 99 ? -14.673 -3.021 17.320 1.00 71.44 99 VAL A CA 1
ATOM 788 C C . VAL A 1 99 ? -13.344 -3.214 18.078 1.00 71.44 99 VAL A C 1
ATOM 790 O O . VAL A 1 99 ? -13.148 -2.661 19.166 1.00 71.44 99 VAL A O 1
ATOM 793 N N . ILE A 1 100 ? -12.410 -3.984 17.507 1.00 73.94 100 ILE A N 1
ATOM 794 C CA . ILE A 1 100 ? -11.134 -4.347 18.127 1.00 73.94 100 ILE A CA 1
ATOM 795 C C . ILE A 1 100 ? -10.091 -3.261 17.844 1.00 73.94 100 ILE A C 1
ATOM 797 O O . ILE A 1 100 ? -9.646 -3.070 16.714 1.00 73.94 100 ILE A O 1
ATOM 801 N N . LYS A 1 101 ? -9.624 -2.594 18.907 1.00 76.25 101 LYS A N 1
ATOM 802 C CA . LYS A 1 101 ? -8.644 -1.492 18.827 1.00 76.25 101 LYS A CA 1
ATOM 803 C C . LYS A 1 101 ? -7.181 -1.931 18.635 1.00 76.25 101 LYS A C 1
ATOM 805 O O . LYS A 1 101 ? -6.288 -1.084 18.613 1.00 76.25 101 LYS A O 1
ATOM 810 N N . GLY A 1 102 ? -6.933 -3.233 18.504 1.00 76.25 102 GLY A N 1
ATOM 811 C CA . GLY A 1 102 ? -5.622 -3.833 18.228 1.00 76.25 102 GLY A CA 1
ATOM 812 C C . GLY A 1 102 ? -5.187 -4.855 19.281 1.00 76.25 102 GLY A C 1
ATOM 813 O O . GLY A 1 102 ? -5.812 -4.976 20.338 1.00 76.25 102 GLY A O 1
ATOM 814 N N . GLN A 1 103 ? -4.104 -5.588 18.999 1.00 74.62 103 GLN A N 1
ATOM 815 C CA . GLN A 1 103 ? -3.556 -6.642 19.871 1.00 74.62 103 GLN A CA 1
ATOM 816 C C . GLN A 1 103 ? -3.214 -6.146 21.281 1.00 74.62 103 GLN A C 1
ATOM 818 O O . GLN A 1 103 ? -3.451 -6.853 22.257 1.00 74.62 103 GLN A O 1
ATOM 823 N N . LYS A 1 104 ? -2.771 -4.894 21.421 1.00 69.50 104 LYS A N 1
ATOM 824 C CA . LYS A 1 104 ? -2.490 -4.265 22.720 1.00 69.50 104 LYS A CA 1
ATOM 825 C C . LYS A 1 104 ? -3.712 -4.207 23.647 1.00 69.50 104 LYS A C 1
ATOM 827 O O . LYS A 1 104 ? -3.565 -4.182 24.866 1.00 69.50 104 LYS A O 1
ATOM 832 N N . TYR A 1 105 ? -4.920 -4.191 23.083 1.00 65.44 105 TYR A N 1
ATOM 833 C CA . TYR A 1 105 ? -6.177 -4.136 23.834 1.00 65.44 105 TYR A CA 1
ATOM 834 C C . TYR A 1 105 ? -6.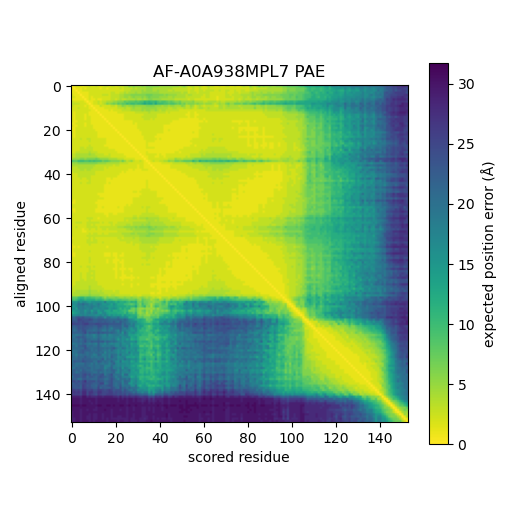816 -5.516 24.046 1.00 65.44 105 TYR A C 1
ATOM 836 O O . TYR A 1 105 ? -7.780 -5.629 24.802 1.00 65.44 105 TYR A O 1
ATOM 844 N N . LEU A 1 106 ? -6.258 -6.572 23.444 1.00 65.88 106 LEU A N 1
ATOM 845 C CA . LEU A 1 106 ? -6.700 -7.965 23.569 1.00 65.88 106 LEU A CA 1
ATOM 846 C C . LEU A 1 106 ? -6.175 -8.641 24.855 1.00 65.88 106 LEU A C 1
ATOM 848 O O . LEU A 1 106 ? -5.870 -9.830 24.865 1.00 65.88 106 LEU A O 1
ATOM 852 N N . THR A 1 107 ? -6.094 -7.909 25.972 1.00 66.69 107 THR A N 1
ATOM 853 C CA . THR A 1 107 ? -5.884 -8.535 27.290 1.00 66.69 107 THR A CA 1
ATOM 854 C C . THR A 1 107 ? -7.208 -9.118 27.802 1.00 66.69 107 THR A C 1
ATOM 856 O O . THR A 1 107 ? -8.263 -8.547 27.509 1.00 66.69 107 THR A O 1
ATOM 859 N N . PRO A 1 108 ? -7.211 -10.209 28.596 1.00 67.00 108 PRO A N 1
ATOM 860 C CA . PRO A 1 108 ? -8.445 -10.774 29.156 1.00 67.00 108 PRO A CA 1
ATOM 861 C C . PRO A 1 108 ? -9.294 -9.725 29.895 1.00 67.00 108 PRO A C 1
ATOM 863 O O . PRO A 1 108 ? -10.503 -9.625 29.690 1.00 67.00 108 PRO A O 1
ATOM 866 N N . THR A 1 109 ? -8.635 -8.861 30.670 1.00 66.81 109 THR A N 1
ATOM 867 C CA . THR A 1 109 ? -9.257 -7.750 31.401 1.00 66.81 109 THR A CA 1
ATOM 868 C C . THR A 1 109 ? -9.749 -6.634 30.472 1.00 66.81 109 THR A C 1
ATOM 870 O O . THR A 1 109 ? -10.807 -6.048 30.708 1.00 66.81 109 THR A O 1
ATOM 873 N N . GLY A 1 110 ? -9.004 -6.332 29.402 1.00 67.44 110 GLY A N 1
ATOM 874 C CA . GLY A 1 110 ? -9.391 -5.351 28.385 1.00 67.44 110 GLY A CA 1
ATOM 875 C C . GLY A 1 110 ? -10.629 -5.786 27.605 1.00 67.44 110 GLY A C 1
ATOM 876 O O . GLY A 1 110 ? -11.550 -4.988 27.427 1.00 67.44 110 GLY A O 1
ATOM 877 N N . LYS A 1 111 ? -10.694 -7.070 27.238 1.00 67.62 111 LYS A N 1
ATOM 878 C CA . LYS A 1 111 ? -11.852 -7.687 26.586 1.00 67.62 111 LYS A CA 1
ATOM 879 C C . LYS A 1 111 ? -13.093 -7.634 27.482 1.00 67.62 111 LYS A C 1
ATOM 881 O O . LYS A 1 111 ? -14.124 -7.138 27.041 1.00 67.62 111 LYS A O 1
ATOM 886 N N . GLN A 1 112 ? -12.971 -8.018 28.757 1.00 72.81 112 GLN A N 1
ATOM 887 C CA . GLN A 1 112 ? -14.079 -7.928 29.720 1.00 72.81 112 GLN A CA 1
ATOM 888 C C . GLN A 1 112 ? -14.598 -6.498 29.912 1.00 72.81 112 GLN A C 1
ATOM 890 O O . GLN A 1 112 ? -15.808 -6.281 29.918 1.00 72.81 112 GLN A O 1
ATOM 895 N N . ARG A 1 113 ? -13.705 -5.508 30.054 1.00 73.50 113 ARG A N 1
ATOM 896 C CA . ARG A 1 113 ? -14.109 -4.095 30.179 1.00 73.50 113 ARG A CA 1
ATOM 897 C C . ARG A 1 113 ? -14.812 -3.588 28.926 1.00 73.50 113 ARG A C 1
ATOM 899 O O . ARG A 1 113 ? -15.774 -2.832 29.031 1.00 73.50 113 ARG A O 1
ATOM 906 N N . TYR A 1 114 ? -14.331 -3.992 27.754 1.00 72.50 114 TYR A N 1
ATOM 907 C CA . TYR A 1 114 ? -14.948 -3.636 26.485 1.00 72.50 114 TYR A CA 1
ATOM 908 C C . TYR A 1 114 ? -16.360 -4.227 26.358 1.00 72.50 114 TYR A C 1
ATOM 910 O O . TYR A 1 114 ? -17.306 -3.498 26.065 1.00 72.50 114 TYR A O 1
ATOM 918 N N . GLU A 1 115 ? -16.516 -5.518 26.660 1.00 80.00 115 GLU A N 1
ATOM 919 C CA . GLU A 1 115 ? -17.810 -6.210 26.666 1.00 80.00 115 GLU A CA 1
ATOM 920 C C . GLU A 1 115 ? -18.778 -5.598 27.690 1.00 80.00 115 GLU A C 1
ATOM 922 O O . GLU A 1 115 ? -19.939 -5.354 27.365 1.00 80.00 115 GLU A O 1
ATOM 927 N N . GLN A 1 116 ? -18.311 -5.275 28.904 1.00 83.81 116 GLN A N 1
ATOM 928 C CA . GLN A 1 116 ? -19.121 -4.575 29.909 1.00 83.81 116 GLN A CA 1
ATOM 929 C C . GLN A 1 116 ? -19.582 -3.201 29.424 1.00 83.81 116 GLN A C 1
ATOM 931 O O . GLN A 1 116 ? -20.755 -2.868 29.589 1.00 83.81 116 GLN A O 1
ATOM 936 N N . LYS A 1 117 ? -18.686 -2.418 28.810 1.00 84.19 117 LYS A N 1
ATOM 937 C CA . LYS A 1 117 ? -19.026 -1.098 28.272 1.00 84.19 117 LYS A CA 1
ATOM 938 C C . LYS A 1 117 ? -20.098 -1.204 27.186 1.00 84.19 117 LYS A C 1
ATOM 940 O O . LYS A 1 117 ? -21.107 -0.513 27.285 1.00 84.19 117 LYS A O 1
ATOM 945 N N . GLN A 1 118 ? -19.923 -2.098 26.209 1.00 83.31 118 GLN A N 1
ATOM 946 C CA . GLN A 1 118 ? -20.933 -2.309 25.166 1.00 83.31 118 GLN A CA 1
ATOM 947 C C . GLN A 1 118 ? -22.282 -2.739 25.750 1.00 83.31 118 GLN A C 1
ATOM 949 O O . GLN A 1 118 ? -23.331 -2.257 25.326 1.00 83.31 118 GLN A O 1
ATOM 954 N N . ARG A 1 119 ? -22.269 -3.632 26.745 1.00 89.75 119 ARG A N 1
ATOM 955 C CA . ARG A 1 119 ? -23.493 -4.123 27.387 1.00 89.75 119 ARG A CA 1
ATOM 956 C C . ARG A 1 119 ? -24.229 -3.011 28.140 1.00 89.75 119 ARG A C 1
ATOM 958 O O . ARG A 1 119 ? -25.454 -2.961 28.085 1.00 89.75 119 ARG A O 1
ATOM 965 N N . ALA A 1 120 ? -23.492 -2.117 28.800 1.00 90.06 120 ALA A N 1
ATOM 966 C CA . ALA A 1 120 ? -24.056 -0.944 29.462 1.00 90.06 120 ALA A CA 1
ATOM 967 C C . ALA A 1 120 ? -24.654 0.056 28.455 1.00 90.06 120 ALA A C 1
ATOM 969 O O . ALA A 1 120 ? -25.780 0.508 28.650 1.00 90.06 120 ALA A O 1
ATOM 970 N N . GLU A 1 121 ? -23.949 0.356 27.360 1.00 92.75 121 GLU A N 1
ATOM 971 C CA . GLU A 1 121 ? -24.444 1.243 26.293 1.00 92.75 121 GLU A CA 1
ATOM 972 C C . GLU A 1 121 ? -25.720 0.689 25.636 1.00 92.75 121 GLU A C 1
ATOM 974 O O . GLU A 1 121 ? -26.698 1.418 25.470 1.00 92.75 121 GLU A O 1
ATOM 979 N N . ALA A 1 122 ? -25.762 -0.615 25.342 1.00 92.62 122 ALA A N 1
ATOM 980 C CA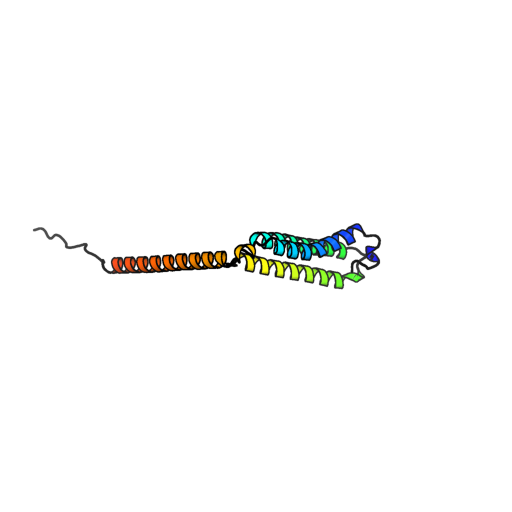 . ALA A 1 122 ? -26.948 -1.271 24.790 1.00 92.62 122 ALA A CA 1
ATOM 981 C C . ALA A 1 122 ? -28.147 -1.240 25.754 1.00 92.62 122 ALA A C 1
ATOM 983 O O . ALA A 1 122 ? -29.285 -1.051 25.322 1.00 92.62 122 ALA A O 1
ATOM 984 N N . PHE A 1 123 ? -27.903 -1.406 27.057 1.00 94.38 123 PHE A N 1
ATOM 985 C CA . PHE A 1 123 ? -28.950 -1.310 28.073 1.00 94.38 123 PHE A CA 1
ATOM 986 C C . PHE A 1 123 ? -29.534 0.104 28.155 1.00 94.38 123 PHE A C 1
ATOM 988 O O . PHE A 1 123 ? -30.753 0.259 28.138 1.00 94.38 123 PHE A O 1
ATOM 995 N N . LEU A 1 124 ? -28.686 1.137 28.184 1.00 94.62 124 LEU A N 1
ATOM 996 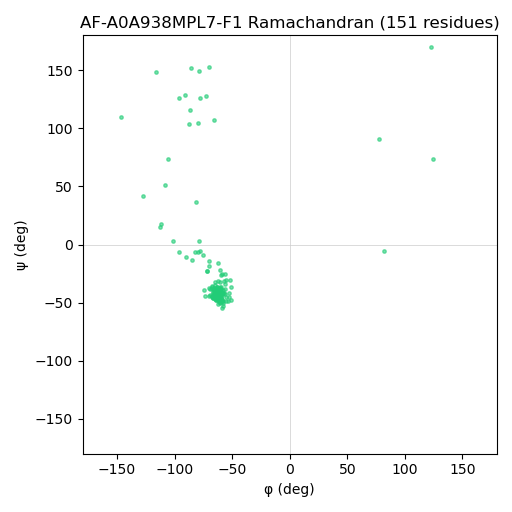C CA . LEU A 1 124 ? -29.140 2.531 28.203 1.00 94.62 124 LEU A CA 1
ATOM 997 C C . LEU A 1 124 ? -29.987 2.867 26.968 1.00 94.62 124 LEU A C 1
ATOM 999 O O . LEU A 1 124 ? -31.057 3.450 27.110 1.00 94.62 124 LEU A O 1
ATOM 1003 N N . ALA A 1 125 ? -29.579 2.406 25.782 1.00 94.75 125 ALA A N 1
ATOM 1004 C CA . ALA A 1 125 ? -30.362 2.584 24.560 1.00 94.75 125 ALA A CA 1
ATOM 1005 C C . ALA A 1 125 ? -31.751 1.913 24.636 1.00 94.75 125 ALA A C 1
ATOM 1007 O O . ALA A 1 125 ? -32.737 2.470 24.152 1.00 94.75 125 ALA A O 1
ATOM 1008 N N . GLN A 1 126 ? -31.858 0.735 25.266 1.00 95.44 126 GLN A N 1
ATOM 1009 C CA . GLN A 1 126 ? -33.156 0.089 25.500 1.00 95.44 126 GLN A CA 1
ATOM 1010 C C . GLN A 1 126 ? -34.029 0.880 26.478 1.00 95.44 126 GLN A C 1
ATOM 1012 O O . GLN A 1 126 ? -35.231 1.016 26.247 1.00 95.44 126 GLN A O 1
ATOM 1017 N N . VAL A 1 127 ? -33.440 1.403 27.556 1.00 96.12 127 VAL A N 1
ATOM 1018 C CA . VAL A 1 127 ? -34.159 2.233 28.532 1.00 96.12 127 VAL A CA 1
ATOM 1019 C C . VAL A 1 127 ? -34.696 3.498 27.865 1.00 96.12 127 VAL A C 1
ATOM 1021 O O . VAL A 1 127 ? -35.882 3.797 28.014 1.00 96.12 127 VAL A O 1
ATOM 1024 N N . ASP A 1 128 ? -33.875 4.191 27.076 1.00 95.31 128 ASP A N 1
ATOM 1025 C CA . ASP A 1 128 ? -34.291 5.391 26.341 1.00 95.31 128 ASP A CA 1
ATOM 1026 C C . ASP A 1 128 ? -35.464 5.103 25.397 1.00 95.31 128 ASP A C 1
ATOM 1028 O O . ASP A 1 128 ? -36.433 5.865 25.345 1.00 95.31 128 ASP A O 1
ATOM 1032 N N . GLU A 1 129 ? -35.433 3.966 24.702 1.00 95.94 129 GLU A N 1
ATOM 1033 C CA . GLU A 1 129 ? -36.516 3.543 23.815 1.00 95.94 129 GLU A CA 1
ATOM 1034 C C . GLU A 1 129 ? -37.820 3.241 24.576 1.00 95.94 129 GLU A C 1
ATOM 1036 O O . GLU A 1 129 ? -38.910 3.595 24.113 1.00 95.94 129 GLU A O 1
ATOM 1041 N N . ILE A 1 130 ? -37.735 2.622 25.758 1.00 95.44 130 ILE A N 1
ATOM 1042 C CA . ILE A 1 130 ? -38.896 2.378 26.629 1.00 95.44 130 ILE A CA 1
ATOM 1043 C C . ILE A 1 130 ? -39.490 3.706 27.106 1.00 95.44 130 ILE A C 1
ATOM 1045 O O . ILE A 1 130 ? -40.702 3.913 27.005 1.00 95.44 130 ILE A O 1
ATOM 1049 N N . VAL A 1 131 ? -38.648 4.626 27.582 1.00 95.25 131 VAL A N 1
ATOM 1050 C CA . VAL A 1 131 ? -39.076 5.951 28.057 1.00 95.25 131 VAL A CA 1
ATOM 1051 C C . VAL A 1 131 ? -39.721 6.750 26.924 1.00 95.25 131 VAL A C 1
ATOM 1053 O O . VAL A 1 131 ? -40.764 7.378 27.126 1.00 95.25 131 VAL A O 1
ATOM 1056 N N . ARG A 1 132 ? -39.154 6.700 25.713 1.00 94.12 132 ARG A N 1
ATOM 1057 C CA . ARG A 1 132 ? -39.722 7.347 24.523 1.00 94.12 132 ARG A CA 1
ATOM 1058 C C . ARG A 1 132 ? -41.119 6.809 24.209 1.00 94.12 132 ARG A C 1
ATOM 1060 O O . ARG A 1 132 ? -42.051 7.600 24.064 1.00 94.12 132 ARG A O 1
ATOM 1067 N N . LYS A 1 133 ? -41.286 5.483 24.176 1.00 93.56 133 LYS A N 1
ATOM 1068 C CA . LYS A 1 133 ? -42.588 4.832 23.946 1.00 93.56 133 LYS A CA 1
ATOM 1069 C C . LYS A 1 133 ? -43.617 5.187 25.016 1.00 93.56 133 LYS A C 1
ATOM 1071 O O . LYS A 1 133 ? -44.767 5.455 24.675 1.00 93.56 133 LYS A O 1
ATOM 1076 N N . ALA A 1 134 ? -43.214 5.231 26.286 1.00 91.94 134 ALA A N 1
ATOM 1077 C CA . ALA A 1 134 ? -44.096 5.623 27.384 1.00 91.94 134 ALA A CA 1
ATOM 1078 C C . ALA A 1 134 ? -44.605 7.068 27.216 1.00 91.94 134 ALA A C 1
ATOM 1080 O O . ALA A 1 134 ? -45.811 7.307 27.276 1.00 91.94 134 ALA A O 1
ATOM 1081 N N . ARG A 1 135 ? -43.712 8.014 26.887 1.00 90.88 135 ARG A N 1
ATOM 1082 C CA . ARG A 1 135 ? -44.075 9.420 26.617 1.00 90.88 135 ARG A CA 1
ATOM 1083 C C . ARG A 1 135 ? -45.006 9.574 25.409 1.00 90.88 135 ARG A C 1
ATOM 1085 O O . ARG A 1 135 ? -45.908 10.411 25.420 1.00 90.88 135 ARG A O 1
ATOM 1092 N N . GLU A 1 136 ? -44.799 8.786 24.355 1.00 89.56 136 GLU A N 1
ATOM 1093 C CA . GLU A 1 136 ? -45.682 8.770 23.179 1.00 89.56 136 GLU A CA 1
ATOM 1094 C C . GLU A 1 136 ? -47.073 8.212 23.510 1.00 89.56 136 GLU A C 1
ATOM 1096 O O . GLU A 1 136 ? -48.079 8.736 23.026 1.00 89.56 136 GLU A O 1
ATOM 1101 N N . GLN A 1 137 ? -47.147 7.184 24.361 1.00 83.38 137 GLN A N 1
ATOM 1102 C CA . GLN A 1 137 ? -48.415 6.638 24.849 1.00 83.38 137 GLN A CA 1
ATOM 1103 C C . GLN A 1 137 ? -49.172 7.631 25.739 1.00 83.38 137 GLN A C 1
ATOM 1105 O O . GLN A 1 137 ? -50.385 7.764 25.580 1.00 83.38 137 GLN A O 1
ATOM 1110 N N . GLU A 1 138 ? -48.488 8.369 26.617 1.00 81.88 138 GLU A N 1
ATOM 1111 C CA . GLU A 1 138 ? -49.102 9.445 27.410 1.00 81.88 138 GLU A CA 1
ATOM 1112 C C . GLU A 1 138 ? -49.643 10.574 26.528 1.00 81.88 138 GLU A C 1
ATOM 1114 O O . GLU A 1 138 ? -50.798 10.969 26.681 1.00 81.88 138 GLU A O 1
ATOM 1119 N N . LYS A 1 139 ? -48.872 11.040 25.534 1.00 79.25 139 LYS A N 1
ATOM 1120 C CA . LYS A 1 139 ? -49.350 12.059 24.580 1.00 79.25 139 LYS A CA 1
ATOM 1121 C C . LYS A 1 139 ? -50.588 11.612 23.800 1.00 79.25 139 LYS A C 1
ATOM 1123 O O . LYS A 1 139 ? -51.468 12.427 23.546 1.00 79.25 139 LYS A O 1
ATOM 1128 N N . ARG A 1 140 ? -50.679 10.328 23.437 1.00 75.19 140 ARG A N 1
ATOM 1129 C CA . ARG A 1 140 ? -51.861 9.755 22.762 1.00 75.19 140 ARG A CA 1
ATOM 1130 C C . ARG A 1 140 ? -53.076 9.607 23.681 1.00 75.19 140 ARG A C 1
ATOM 1132 O O . ARG A 1 140 ? -54.190 9.546 23.174 1.00 75.19 140 ARG A O 1
ATOM 1139 N N . ARG A 1 141 ? -52.875 9.541 25.001 1.00 66.81 141 ARG A N 1
ATOM 1140 C CA . ARG A 1 141 ? -53.948 9.448 26.005 1.00 66.81 141 ARG A CA 1
ATOM 1141 C C . ARG A 1 141 ? -54.535 10.804 26.414 1.00 66.81 141 ARG A C 1
ATOM 1143 O O . ARG A 1 141 ? -55.628 10.806 26.968 1.00 66.81 141 ARG A O 1
ATOM 1150 N N . SER A 1 142 ? -53.888 11.925 26.079 1.00 60.34 142 SER A N 1
ATOM 1151 C CA . SER A 1 142 ? -54.388 13.284 26.360 1.00 60.34 142 SER A CA 1
ATOM 1152 C C . SER A 1 142 ? -54.874 14.084 25.129 1.00 60.34 142 SER A C 1
ATOM 1154 O O . SER A 1 142 ? -54.449 15.231 24.961 1.00 60.34 142 SER A O 1
ATOM 1156 N N . PRO A 1 143 ? -55.758 13.574 24.244 1.00 55.31 143 PRO A N 1
ATOM 1157 C CA . PRO A 1 143 ? -56.380 14.426 23.240 1.00 55.31 143 PRO A CA 1
ATOM 1158 C C . PRO A 1 143 ? -57.537 15.229 23.868 1.00 55.31 143 PRO A C 1
ATOM 1160 O O . PRO A 1 143 ? -58.618 14.701 24.094 1.00 55.31 143 PRO A O 1
ATOM 1163 N N . GLY A 1 144 ? -57.302 16.521 24.119 1.00 56.00 144 GLY A N 1
ATOM 1164 C CA . GLY A 1 144 ? -58.336 17.566 24.148 1.00 56.00 144 GLY A CA 1
ATOM 1165 C C . GLY A 1 144 ? -59.233 17.673 25.389 1.00 56.00 144 GLY A C 1
ATOM 1166 O O . GLY A 1 144 ? -60.353 17.178 25.396 1.00 56.00 144 GLY A O 1
ATOM 1167 N N . SER A 1 145 ? -58.820 18.487 26.367 1.00 50.62 145 SER A N 1
ATOM 1168 C CA . SER A 1 145 ? -59.748 19.249 27.217 1.00 50.62 145 SER A CA 1
ATOM 1169 C C . SER A 1 145 ? -59.711 20.726 26.801 1.00 50.62 145 SER A C 1
ATOM 1171 O O . SER A 1 145 ? -59.108 21.563 27.469 1.00 50.62 145 SER A O 1
ATOM 1173 N N . SER A 1 146 ? -60.296 21.064 25.653 1.00 54.44 146 SER A N 1
ATOM 1174 C CA . SER A 1 146 ? -60.482 22.466 25.264 1.00 54.44 146 SER A CA 1
ATOM 1175 C C . SER A 1 146 ? -61.766 22.630 24.461 1.00 54.44 146 SER A C 1
ATOM 1177 O O . SER A 1 146 ? -61.833 22.193 23.314 1.00 54.44 146 SER A O 1
ATOM 1179 N N . GLY A 1 147 ? -62.753 23.287 25.075 1.00 53.03 147 GLY A N 1
ATOM 1180 C CA . GLY A 1 147 ? -63.925 23.836 24.394 1.00 53.03 147 GLY A CA 1
ATOM 1181 C C . GLY A 1 147 ? -65.268 23.353 24.942 1.00 53.03 147 GLY A C 1
ATOM 1182 O O . GLY A 1 147 ? -65.953 22.588 24.276 1.00 53.03 147 GLY A O 1
ATOM 1183 N N . MET A 1 148 ? -65.675 23.838 26.117 1.00 50.22 148 MET A N 1
ATOM 1184 C CA . MET A 1 148 ? -67.102 24.021 26.421 1.00 50.22 148 MET A CA 1
ATOM 1185 C C . MET A 1 148 ? -67.426 25.494 26.122 1.00 50.22 148 MET A C 1
ATOM 1187 O O . MET A 1 148 ? -66.700 26.357 26.622 1.00 50.22 148 MET A O 1
ATOM 1191 N N . PRO A 1 149 ? -68.434 25.812 25.292 1.00 53.12 149 PRO A N 1
ATOM 1192 C CA . PRO A 1 149 ? -68.788 27.191 24.997 1.00 53.12 149 PRO A CA 1
ATOM 1193 C C . PRO A 1 149 ? -69.589 27.769 26.168 1.00 53.12 149 PRO A C 1
ATOM 1195 O O . PRO A 1 149 ? -70.603 27.203 26.572 1.00 53.12 149 PRO A O 1
ATOM 1198 N N . SER A 1 150 ? -69.139 28.901 26.705 1.00 51.25 150 SER A N 1
ATOM 1199 C CA . SER A 1 150 ? -69.945 29.718 27.610 1.00 51.25 150 SER A CA 1
ATOM 1200 C C . SER A 1 150 ? -71.135 30.283 26.837 1.00 51.25 150 SER A C 1
ATOM 1202 O O . SER A 1 150 ? -70.970 31.172 26.004 1.00 51.25 150 SER A O 1
ATOM 1204 N N . SER A 1 151 ? -72.329 29.756 27.092 1.00 51.25 151 SER A N 1
ATOM 1205 C CA . SER A 1 151 ? -73.587 30.430 26.779 1.00 51.25 151 SER A CA 1
ATOM 1206 C C . SER A 1 151 ? -73.955 31.325 27.963 1.00 51.25 151 SER A C 1
ATOM 1208 O O . SER A 1 151 ? -74.389 30.818 29.000 1.00 51.25 151 SER A O 1
ATOM 1210 N N . GLU A 1 152 ? -73.743 32.632 27.819 1.00 51.97 152 GLU A N 1
ATOM 1211 C CA . GLU A 1 152 ? -74.370 33.644 28.672 1.00 51.97 152 GLU A CA 1
ATOM 1212 C C . GLU A 1 152 ? -75.761 34.013 28.135 1.00 51.97 152 GLU A C 1
ATOM 1214 O O . GLU A 1 152 ? -76.050 33.858 26.945 1.00 51.97 152 GLU A O 1
ATOM 1219 N N . LEU A 1 153 ? -76.596 34.421 29.091 1.00 44.34 153 LEU A N 1
ATOM 1220 C CA . LEU A 1 153 ? -77.985 34.878 29.010 1.00 44.34 153 LEU A CA 1
ATOM 1221 C C . LEU A 1 153 ? -78.171 36.139 28.157 1.00 44.34 153 LEU A C 1
ATOM 1223 O O . LEU A 1 153 ? -77.246 36.979 28.134 1.00 44.34 153 LEU A O 1
#